Protein AF-A0A380P2N3-F1 (afdb_monomer)

Nearest PDB structures (foldseek):
  6igs-assembly2_D  TM=7.820E-01  e=1.814E-01  Francisella tularensis
  2geb-assembly1_A  TM=7.962E-01  e=2.233E-01  Caldanaerobacter subterraneus subsp. tengcongensis
  6igs-assembly1_A  TM=7.834E-01  e=2.233E-01  Francisella tularensis
  1r3u-assembly1_A  TM=6.682E-01  e=1.944E-01  Caldanaerobacter subterraneus subsp. tengcongensis
  4rhu-assembly1_D  TM=6.277E-01  e=2.393E-01  Mycobacterium tuberculosis H37Rv

Mean predicted aligned error: 9.71 Å

Organism: Weissella viridescens (NCBI:txid1629)

Sequence (83 aa):
MIDVNVKEHPYQIDLENGGSNAIGTKVSQLWSPRKVIVISDMNVADIYLKAVVKNYAMLVLQLVLPLWHQVKHQRVLNSSRLL

Secondary structure (DSSP, 8-state):
-EEE--TT--EEE---TTGGGTHHHHHHTSSS---EEEEEEHHHHHHHHHHHHHT--S-EEEEEES-HHHH-SHHHHHGGG--

Structure (mmCIF, N/CA/C/O backbone):
data_AF-A0A380P2N3-F1
#
_entry.id   AF-A0A380P2N3-F1
#
loop_
_atom_site.group_PDB
_atom_site.id
_atom_site.type_symbol
_atom_site.label_atom_id
_atom_site.label_alt_id
_atom_site.label_comp_id
_atom_site.label_asym_id
_atom_site.label_entity_id
_atom_site.label_seq_id
_atom_site.pdbx_PDB_ins_code
_atom_site.Cartn_x
_atom_site.Cartn_y
_atom_site.Cartn_z
_atom_site.occupancy
_atom_site.B_iso_or_equiv
_atom_site.auth_seq_id
_atom_site.auth_comp_id
_atom_site.auth_asym_id
_atom_site.auth_atom_id
_atom_site.pdbx_PDB_model_num
ATOM 1 N N . MET A 1 1 ? 1.874 -14.838 8.629 1.00 80.38 1 MET A N 1
ATOM 2 C CA . MET A 1 1 ? 1.305 -13.769 9.463 1.00 80.38 1 MET A CA 1
ATOM 3 C C . MET A 1 1 ? 1.998 -13.811 10.811 1.00 80.38 1 MET A C 1
ATOM 5 O O . MET A 1 1 ? 2.114 -14.892 11.379 1.00 80.38 1 MET A O 1
ATOM 9 N N . ILE A 1 2 ? 2.537 -12.679 11.253 1.00 91.94 2 ILE A N 1
ATOM 10 C CA . ILE A 1 2 ? 3.218 -12.520 12.541 1.00 91.94 2 ILE A CA 1
ATOM 11 C C . ILE A 1 2 ? 2.507 -11.392 13.286 1.00 91.94 2 ILE A C 1
ATOM 13 O O . ILE A 1 2 ? 2.417 -10.282 12.760 1.00 91.94 2 ILE A O 1
ATOM 17 N N . ASP A 1 3 ? 2.023 -11.667 14.495 1.00 92.94 3 ASP A N 1
ATOM 18 C CA . ASP A 1 3 ? 1.421 -10.653 15.361 1.00 92.94 3 ASP A CA 1
ATOM 19 C C . ASP A 1 3 ? 2.507 -9.943 16.172 1.00 92.94 3 ASP A C 1
ATOM 21 O O . ASP A 1 3 ? 3.307 -10.578 16.864 1.00 92.94 3 ASP A O 1
ATOM 25 N N . VAL A 1 4 ? 2.533 -8.612 16.102 1.00 92.88 4 VAL A N 1
ATOM 26 C CA . VAL A 1 4 ? 3.459 -7.777 16.866 1.00 92.88 4 VAL A CA 1
ATOM 27 C C . VAL A 1 4 ? 2.670 -6.985 17.895 1.00 92.88 4 VAL A C 1
ATOM 29 O O . VAL A 1 4 ? 1.894 -6.088 17.565 1.00 92.88 4 VAL A O 1
ATOM 32 N N . ASN A 1 5 ? 2.887 -7.307 19.168 1.00 91.44 5 ASN A N 1
ATOM 33 C CA . ASN A 1 5 ? 2.183 -6.673 20.272 1.00 91.44 5 ASN A CA 1
ATOM 34 C C . ASN A 1 5 ? 3.028 -5.548 20.887 1.00 91.44 5 ASN A C 1
ATOM 36 O O . ASN A 1 5 ? 3.746 -5.752 21.867 1.00 91.44 5 ASN A O 1
ATOM 40 N N . VAL A 1 6 ? 2.962 -4.358 20.287 1.00 92.00 6 VAL A N 1
ATOM 41 C CA . VAL A 1 6 ? 3.484 -3.127 20.895 1.00 92.00 6 VAL A CA 1
ATOM 42 C C . VAL A 1 6 ? 2.389 -2.531 21.770 1.00 92.00 6 VAL A C 1
ATOM 44 O O . VAL A 1 6 ? 1.229 -2.476 21.360 1.00 92.00 6 VAL A O 1
ATOM 47 N N . LYS A 1 7 ? 2.747 -2.080 22.978 1.00 90.88 7 LYS A N 1
ATOM 48 C CA . LYS A 1 7 ? 1.795 -1.476 23.917 1.00 90.88 7 LYS A CA 1
ATOM 49 C C . LYS A 1 7 ? 0.971 -0.391 23.208 1.00 90.88 7 LYS A C 1
ATOM 51 O O . LYS A 1 7 ? 1.542 0.475 22.555 1.00 90.88 7 LYS A O 1
ATOM 56 N N . GLU A 1 8 ? -0.354 -0.482 23.333 1.00 90.06 8 GLU A N 1
ATOM 57 C CA . GLU A 1 8 ? -1.362 0.431 22.754 1.00 90.06 8 GLU A CA 1
ATOM 58 C C . GLU A 1 8 ? -1.490 0.421 21.215 1.00 90.06 8 GLU A C 1
ATOM 60 O O . GLU A 1 8 ? -2.481 0.930 20.692 1.00 90.06 8 GLU A O 1
ATOM 65 N N . HIS A 1 9 ? -0.573 -0.224 20.484 1.00 90.88 9 HIS A N 1
ATOM 66 C CA . HIS A 1 9 ? -0.559 -0.253 19.017 1.00 90.88 9 HIS A CA 1
ATOM 67 C C . HIS A 1 9 ? -0.148 -1.626 18.459 1.00 90.88 9 HIS A C 1
ATOM 69 O O . HIS A 1 9 ? 0.903 -1.747 17.822 1.00 90.88 9 HIS A O 1
ATOM 75 N N . PRO A 1 10 ? -0.952 -2.680 18.683 1.00 92.56 10 PRO A N 1
ATOM 76 C CA . PRO A 1 10 ? -0.700 -3.969 18.056 1.00 92.56 10 PRO A CA 1
ATOM 77 C C . PRO A 1 10 ? -0.881 -3.869 16.53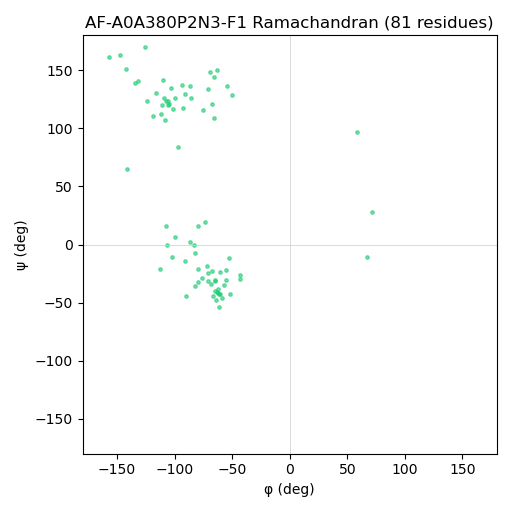6 1.00 92.56 10 PRO A C 1
ATOM 79 O O . PRO A 1 10 ? -1.762 -3.159 16.047 1.00 92.56 10 PRO A O 1
ATOM 82 N N . TYR A 1 11 ? -0.059 -4.596 15.783 1.00 90.69 11 TYR A N 1
ATOM 83 C CA . TYR A 1 11 ? -0.183 -4.696 14.330 1.00 90.69 11 TYR A CA 1
ATOM 84 C C . TYR A 1 11 ? 0.251 -6.072 13.826 1.00 90.69 11 TYR A C 1
ATOM 86 O O . TYR A 1 11 ? 0.927 -6.828 14.524 1.00 90.69 11 TYR A O 1
ATOM 94 N N . GLN A 1 12 ? -0.147 -6.390 12.596 1.00 90.19 12 GLN A N 1
ATOM 95 C CA . GLN A 1 12 ? 0.169 -7.657 11.942 1.00 90.19 12 GLN A CA 1
ATOM 96 C C . GLN A 1 12 ? 1.161 -7.436 10.804 1.00 90.19 12 GLN A C 1
ATOM 98 O O . GLN A 1 12 ? 1.076 -6.445 10.074 1.00 90.19 12 GLN A O 1
ATOM 103 N N . ILE A 1 13 ? 2.100 -8.369 10.652 1.00 89.50 13 ILE A N 1
ATOM 104 C CA . ILE A 1 13 ? 3.017 -8.432 9.515 1.00 89.50 13 ILE A CA 1
ATOM 105 C C . ILE A 1 13 ? 2.657 -9.648 8.665 1.00 89.50 13 ILE A C 1
ATOM 107 O O . ILE A 1 13 ? 2.760 -10.799 9.105 1.00 89.50 13 ILE A O 1
ATOM 111 N N . ASP A 1 14 ? 2.309 -9.382 7.411 1.00 86.06 14 ASP A N 1
ATOM 112 C CA . ASP A 1 14 ? 2.121 -10.407 6.394 1.00 86.06 14 ASP A CA 1
ATOM 113 C C . ASP A 1 14 ? 3.360 -10.510 5.508 1.00 86.06 14 ASP A C 1
ATOM 115 O O . ASP A 1 14 ? 3.823 -9.526 4.932 1.00 86.06 14 ASP A O 1
ATOM 119 N N . LEU A 1 15 ? 3.893 -11.726 5.400 1.00 85.62 15 LEU A N 1
ATOM 120 C CA . LEU A 1 15 ? 5.002 -12.067 4.517 1.00 85.62 15 LEU A CA 1
ATOM 121 C C . LEU A 1 15 ? 4.438 -12.914 3.382 1.00 85.62 15 LEU A C 1
ATOM 123 O O . LEU A 1 15 ? 4.067 -14.069 3.586 1.00 85.62 15 LEU A O 1
ATOM 127 N N . GLU A 1 16 ? 4.346 -12.319 2.198 1.00 84.00 16 GLU A N 1
ATOM 128 C CA . GLU A 1 16 ? 3.734 -12.925 1.018 1.00 84.00 16 GLU A CA 1
ATOM 129 C C . GLU A 1 16 ? 4.631 -12.704 -0.199 1.00 84.00 16 GLU A C 1
ATOM 131 O O . GLU A 1 16 ? 5.169 -11.610 -0.405 1.00 84.00 16 GLU A O 1
ATOM 136 N N . ASN A 1 17 ? 4.766 -13.727 -1.044 1.00 83.69 17 ASN A N 1
ATOM 137 C CA . ASN A 1 17 ? 5.431 -13.556 -2.329 1.00 83.69 17 ASN A CA 1
ATOM 138 C C . ASN A 1 17 ? 4.571 -12.653 -3.230 1.00 83.69 17 ASN A C 1
ATOM 140 O O . ASN A 1 17 ? 3.418 -12.972 -3.507 1.00 83.69 17 ASN A O 1
ATOM 144 N N . GLY A 1 18 ? 5.122 -11.518 -3.669 1.00 80.62 18 GLY A N 1
ATOM 145 C CA . GLY A 1 18 ? 4.385 -10.541 -4.472 1.00 80.62 18 GLY A CA 1
ATOM 146 C C . GLY A 1 18 ? 3.314 -9.760 -3.700 1.00 80.62 18 GLY A C 1
ATOM 147 O O . GLY A 1 18 ? 2.349 -9.307 -4.311 1.00 80.62 18 GLY A O 1
ATOM 148 N N . GLY A 1 19 ? 3.471 -9.564 -2.383 1.00 78.06 19 GLY A N 1
ATOM 149 C CA . GLY A 1 19 ? 2.486 -8.862 -1.541 1.00 78.06 19 GLY A CA 1
ATOM 150 C C . GLY A 1 19 ? 2.113 -7.440 -2.002 1.00 78.06 19 GLY A C 1
ATOM 151 O O . GLY A 1 19 ? 1.016 -6.961 -1.717 1.00 78.06 19 GLY A O 1
ATOM 152 N N . SER A 1 20 ? 2.959 -6.776 -2.800 1.00 75.56 20 SER A N 1
ATOM 153 C CA . SER A 1 20 ? 2.635 -5.497 -3.458 1.00 75.56 20 SER A CA 1
ATOM 154 C C . SER A 1 20 ? 1.436 -5.585 -4.413 1.00 75.56 20 SER A C 1
ATOM 156 O O . SER A 1 20 ? 0.768 -4.578 -4.649 1.00 75.56 20 SER A O 1
ATOM 158 N N . ASN A 1 21 ? 1.121 -6.776 -4.927 1.00 76.19 21 ASN A N 1
ATOM 159 C CA . ASN A 1 21 ? -0.061 -7.011 -5.753 1.00 76.19 21 ASN A CA 1
ATOM 160 C C . ASN A 1 21 ? -1.350 -7.083 -4.919 1.00 76.19 21 ASN A C 1
ATOM 162 O O . ASN A 1 21 ? -2.417 -6.717 -5.402 1.00 76.19 21 ASN A O 1
ATOM 166 N N . ALA A 1 22 ? -1.252 -7.514 -3.658 1.00 75.44 22 ALA A N 1
ATOM 167 C CA . ALA A 1 22 ? -2.390 -7.682 -2.753 1.00 75.44 22 ALA A CA 1
ATOM 168 C C . ALA A 1 22 ? -2.695 -6.426 -1.914 1.00 75.44 22 ALA A C 1
ATOM 170 O O . ALA A 1 22 ? -3.770 -6.315 -1.319 1.00 75.44 22 ALA A O 1
ATOM 171 N N . ILE A 1 23 ? -1.768 -5.461 -1.862 1.00 78.00 23 ILE A N 1
ATOM 172 C CA . ILE A 1 23 ? -1.858 -4.308 -0.955 1.00 78.00 23 ILE A CA 1
ATOM 173 C C . ILE A 1 23 ? -3.081 -3.423 -1.222 1.00 78.00 23 ILE A C 1
ATOM 175 O O . ILE A 1 23 ? -3.736 -2.980 -0.282 1.00 78.00 23 ILE A O 1
ATOM 179 N N . GLY A 1 24 ? -3.439 -3.217 -2.493 1.00 73.06 24 GLY A N 1
ATOM 180 C CA . GLY A 1 24 ? -4.611 -2.427 -2.868 1.00 73.06 24 GLY A CA 1
ATOM 181 C C . GLY A 1 24 ? -5.918 -3.044 -2.366 1.00 73.06 24 GLY A C 1
ATOM 182 O O . GLY A 1 24 ? -6.764 -2.343 -1.811 1.00 73.06 24 GLY A O 1
ATOM 183 N N . THR A 1 25 ? -6.037 -4.373 -2.455 1.00 76.19 25 THR A N 1
ATOM 184 C CA . THR A 1 25 ? -7.170 -5.126 -1.903 1.00 76.19 25 THR A CA 1
ATOM 185 C C . THR A 1 25 ? -7.223 -5.008 -0.381 1.00 76.19 25 THR A C 1
ATOM 187 O O . THR A 1 25 ? -8.274 -4.662 0.155 1.00 76.19 25 THR A O 1
ATOM 190 N N . LYS A 1 26 ? -6.100 -5.198 0.322 1.00 78.06 26 LYS A N 1
ATOM 191 C CA . LYS A 1 26 ? -6.052 -5.077 1.792 1.00 78.06 26 LYS A CA 1
ATOM 192 C C . LYS A 1 26 ? -6.441 -3.677 2.270 1.00 78.06 26 LYS A C 1
ATOM 194 O O . LYS A 1 26 ? -7.225 -3.534 3.201 1.00 78.06 26 LYS A O 1
ATOM 199 N N . VAL A 1 27 ? -5.959 -2.631 1.598 1.00 77.81 27 VAL A N 1
ATOM 200 C CA . VAL A 1 27 ? -6.316 -1.246 1.943 1.00 77.81 27 VAL A CA 1
ATOM 201 C C . VAL A 1 27 ? -7.785 -0.945 1.635 1.00 77.81 27 VAL A C 1
ATOM 203 O O . VAL A 1 27 ? -8.422 -0.212 2.389 1.00 77.81 27 VAL A O 1
ATOM 206 N N . SER A 1 28 ? -8.362 -1.536 0.583 1.00 74.19 28 SER A N 1
ATOM 207 C CA . SER A 1 28 ? -9.797 -1.389 0.289 1.00 74.19 28 SER A CA 1
ATOM 208 C C . SER A 1 28 ? -10.714 -2.048 1.328 1.00 74.19 28 SER A C 1
ATOM 210 O O . SER A 1 28 ? -11.861 -1.636 1.468 1.00 74.19 28 SER A O 1
ATOM 212 N N . GLN A 1 29 ? -10.209 -3.036 2.073 1.00 78.69 29 GLN A N 1
ATOM 213 C CA . GLN A 1 29 ? -10.931 -3.734 3.143 1.00 78.69 29 GLN A CA 1
ATOM 214 C C . GLN A 1 29 ? -10.890 -2.992 4.486 1.00 78.69 29 GLN A C 1
ATOM 216 O O . GLN A 1 29 ? -11.466 -3.459 5.469 1.00 78.69 29 GLN A O 1
ATOM 221 N N . LEU A 1 30 ? -10.219 -1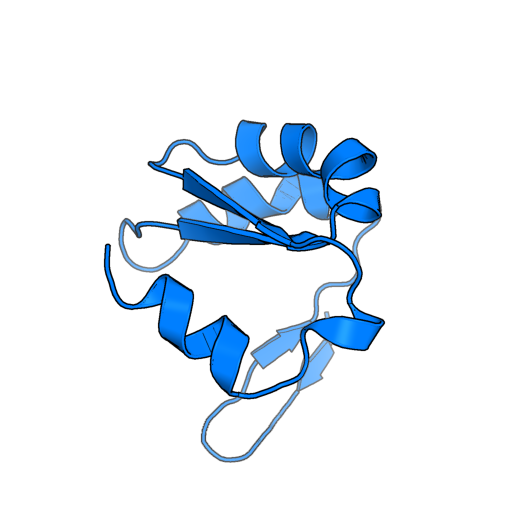.838 4.554 1.00 79.00 30 LEU A N 1
ATOM 222 C CA . LEU A 1 30 ? -10.274 -0.995 5.739 1.00 79.00 30 LEU A CA 1
ATOM 223 C C . LEU A 1 30 ? -11.706 -0.499 5.975 1.00 79.00 30 LEU A C 1
ATOM 225 O O . LEU A 1 30 ? -12.485 -0.269 5.057 1.00 79.00 30 LEU A O 1
ATOM 229 N N . TRP A 1 31 ? -12.014 -0.279 7.247 1.00 67.62 31 TRP A N 1
ATOM 230 C CA . TRP A 1 31 ? -13.314 0.104 7.804 1.00 67.62 31 TRP A CA 1
ATOM 231 C C . TRP A 1 31 ? -13.998 1.336 7.184 1.00 67.62 31 TRP A C 1
ATOM 233 O O . TRP A 1 31 ? -15.166 1.591 7.468 1.00 67.62 31 TRP A O 1
ATOM 243 N N . SER A 1 32 ? -13.305 2.119 6.357 1.00 77.69 32 SER A N 1
ATOM 244 C CA . SER A 1 32 ? -13.907 3.173 5.542 1.00 77.69 32 SER A CA 1
ATOM 245 C C . SER A 1 32 ? -13.024 3.486 4.328 1.00 77.69 32 SER A C 1
ATOM 247 O O . SER A 1 32 ? -11.816 3.248 4.389 1.00 77.69 32 SER A O 1
ATOM 249 N N . PRO A 1 33 ? -13.558 4.128 3.271 1.00 72.75 33 PRO A N 1
ATOM 250 C CA . PRO A 1 33 ? -12.733 4.719 2.220 1.00 72.75 33 PRO A CA 1
ATOM 251 C C . PRO A 1 33 ? -11.701 5.689 2.815 1.00 72.75 33 PRO A C 1
ATOM 253 O O . PRO A 1 33 ? -12.019 6.476 3.715 1.00 72.75 33 PRO A O 1
ATOM 256 N N . ARG A 1 34 ? -10.454 5.628 2.335 1.00 74.38 34 ARG A N 1
ATOM 257 C CA . ARG A 1 34 ? -9.336 6.453 2.819 1.00 74.38 34 ARG A CA 1
ATOM 258 C C . ARG A 1 34 ? -8.588 7.073 1.651 1.00 74.38 34 ARG A C 1
ATOM 260 O O . ARG A 1 34 ? -8.334 6.419 0.647 1.00 74.38 34 ARG A O 1
ATOM 267 N N . LYS A 1 35 ? -8.166 8.327 1.818 1.00 78.25 35 LYS A N 1
ATOM 268 C CA . LYS A 1 35 ? -7.103 8.893 0.981 1.00 78.25 35 LYS A CA 1
ATOM 269 C C . LYS A 1 35 ? -5.789 8.222 1.373 1.00 78.25 35 LYS A C 1
ATOM 271 O O . LYS A 1 35 ? -5.507 8.097 2.564 1.00 78.25 35 LYS A O 1
ATOM 276 N N . VAL A 1 36 ? -5.008 7.797 0.385 1.00 79.50 36 VAL A N 1
ATOM 277 C CA . VAL A 1 36 ? -3.743 7.086 0.603 1.00 79.50 36 VAL A CA 1
ATOM 278 C C . VAL A 1 36 ? -2.607 7.939 0.057 1.00 79.50 36 VAL A C 1
ATOM 280 O O . VAL A 1 36 ? -2.668 8.419 -1.074 1.00 79.50 36 VAL A O 1
ATOM 283 N N . ILE A 1 37 ? -1.564 8.129 0.860 1.00 82.75 37 ILE A N 1
ATOM 284 C CA . ILE A 1 37 ? -0.315 8.745 0.411 1.00 82.75 37 ILE A CA 1
ATOM 285 C C . ILE A 1 37 ? 0.724 7.635 0.322 1.00 82.75 37 ILE A C 1
ATOM 287 O O . ILE A 1 37 ? 0.969 6.937 1.305 1.00 82.75 37 ILE A O 1
ATOM 291 N N . VAL A 1 38 ? 1.324 7.470 -0.856 1.00 82.50 38 VAL A N 1
ATOM 292 C CA . VAL A 1 38 ? 2.433 6.538 -1.067 1.00 82.50 38 VAL A CA 1
ATOM 293 C C . VAL A 1 38 ? 3.724 7.342 -1.084 1.00 82.50 38 VAL A C 1
ATOM 295 O O . VAL A 1 38 ? 3.930 8.193 -1.951 1.00 82.50 38 VAL A O 1
ATOM 298 N N . ILE A 1 39 ? 4.587 7.068 -0.109 1.00 82.88 39 ILE A N 1
ATOM 299 C CA . ILE A 1 39 ? 5.900 7.697 0.027 1.00 82.88 39 ILE A CA 1
ATOM 300 C C . ILE A 1 39 ? 6.951 6.645 -0.304 1.00 82.88 39 ILE A C 1
ATOM 302 O O . ILE A 1 39 ? 6.945 5.560 0.277 1.00 82.88 39 ILE A O 1
ATOM 306 N N . SER A 1 40 ? 7.840 6.951 -1.245 1.00 81.94 40 SER A N 1
ATOM 307 C CA . SER A 1 40 ? 8.886 6.022 -1.673 1.00 81.94 40 SER A CA 1
ATOM 308 C C . SER A 1 40 ? 10.195 6.752 -1.970 1.00 81.94 40 SER A C 1
ATOM 310 O O . SER A 1 40 ? 10.203 7.926 -2.343 1.00 81.94 40 SER A O 1
ATOM 312 N N . ASP A 1 41 ? 11.314 6.053 -1.789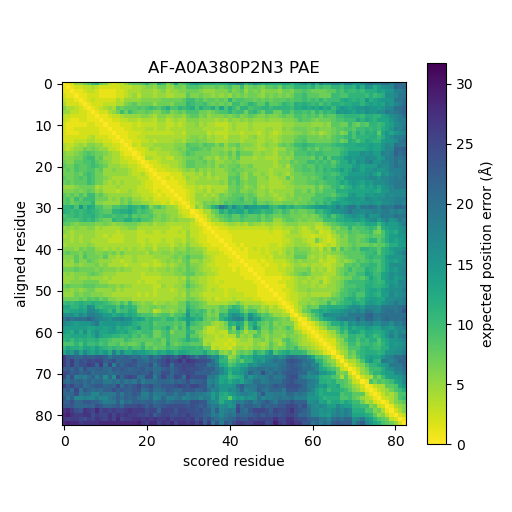 1.00 84.81 41 ASP A N 1
ATOM 313 C CA . ASP A 1 41 ? 12.606 6.508 -2.305 1.00 84.81 41 ASP A CA 1
ATOM 314 C C . ASP A 1 41 ? 12.605 6.414 -3.835 1.00 84.81 41 ASP A C 1
ATOM 316 O O . ASP A 1 41 ? 11.978 5.519 -4.400 1.00 84.81 41 ASP A O 1
ATOM 320 N N . MET A 1 42 ? 13.323 7.312 -4.505 1.00 81.94 42 MET A N 1
ATOM 321 C CA . MET A 1 42 ? 13.397 7.368 -5.968 1.00 81.94 42 MET A CA 1
ATOM 322 C C . MET A 1 42 ? 13.761 6.034 -6.627 1.00 81.94 42 MET A C 1
ATOM 324 O O . MET A 1 42 ? 13.117 5.647 -7.600 1.00 81.94 42 MET A O 1
ATOM 328 N N . ASN A 1 43 ? 14.728 5.300 -6.073 1.00 85.75 43 ASN A N 1
ATOM 329 C CA . ASN A 1 43 ? 15.179 4.043 -6.674 1.00 85.75 43 ASN A CA 1
ATOM 330 C C . ASN A 1 43 ? 14.130 2.932 -6.542 1.00 85.75 43 ASN A C 1
ATOM 332 O O . ASN A 1 43 ? 14.017 2.058 -7.395 1.00 85.75 43 ASN A O 1
ATOM 336 N N . VAL A 1 44 ? 13.349 2.958 -5.461 1.00 84.94 44 VAL A N 1
ATOM 337 C CA . VAL A 1 44 ? 12.289 1.973 -5.205 1.00 84.94 44 VAL A CA 1
ATOM 338 C C . VAL A 1 44 ? 11.024 2.347 -5.977 1.00 84.94 44 VAL A C 1
ATOM 340 O O . VAL A 1 44 ? 10.322 1.471 -6.487 1.00 84.94 44 VAL A O 1
ATOM 343 N N . ALA A 1 45 ? 10.749 3.646 -6.098 1.00 84.44 45 ALA A N 1
ATOM 344 C CA . ALA A 1 45 ? 9.612 4.173 -6.830 1.00 84.44 45 ALA A CA 1
ATOM 345 C C . ALA A 1 45 ? 9.634 3.737 -8.300 1.00 84.44 45 ALA A C 1
ATOM 347 O O . ALA A 1 45 ? 8.618 3.253 -8.798 1.00 84.44 45 ALA A O 1
ATOM 348 N N . ASP A 1 46 ? 10.791 3.842 -8.955 1.00 84.81 46 ASP A N 1
ATOM 349 C CA . ASP A 1 46 ? 10.959 3.490 -10.370 1.00 84.81 46 ASP A CA 1
ATOM 350 C C . ASP A 1 46 ? 10.554 2.034 -10.670 1.00 84.81 46 ASP A C 1
ATOM 352 O O . ASP A 1 46 ? 9.933 1.732 -11.688 1.00 84.81 46 ASP A O 1
ATOM 356 N N . ILE A 1 47 ? 10.808 1.132 -9.720 1.00 85.94 47 ILE A N 1
ATOM 357 C CA . ILE A 1 47 ? 10.572 -0.303 -9.892 1.00 85.94 47 ILE A CA 1
ATOM 358 C C . ILE A 1 47 ? 9.153 -0.697 -9.453 1.00 85.94 47 ILE A C 1
ATOM 360 O O . ILE A 1 47 ? 8.475 -1.467 -10.136 1.00 85.94 47 ILE A O 1
ATOM 364 N N . TYR A 1 48 ? 8.680 -0.190 -8.308 1.00 82.25 48 TYR A N 1
ATOM 365 C CA . TYR A 1 48 ? 7.505 -0.755 -7.630 1.00 82.25 48 TYR A CA 1
ATOM 366 C C . TYR A 1 48 ? 6.278 0.157 -7.607 1.00 82.25 48 TYR A C 1
ATOM 368 O O . TYR A 1 48 ? 5.159 -0.338 -7.443 1.00 82.25 48 TYR A O 1
ATOM 376 N N . LEU A 1 49 ? 6.438 1.473 -7.785 1.00 82.56 49 LEU A N 1
ATOM 377 C CA . LEU A 1 49 ? 5.351 2.429 -7.547 1.00 82.56 49 LEU A CA 1
ATOM 378 C C . LEU A 1 49 ? 4.167 2.195 -8.481 1.00 82.56 49 LEU A C 1
ATOM 380 O O . LEU A 1 49 ? 3.023 2.201 -8.037 1.00 82.56 49 LEU A O 1
ATOM 384 N N . LYS A 1 50 ? 4.432 1.911 -9.760 1.00 82.69 50 LYS A N 1
ATOM 385 C CA . LYS A 1 50 ? 3.377 1.654 -10.747 1.00 82.69 50 LYS A CA 1
ATOM 386 C C . LYS A 1 50 ? 2.529 0.435 -10.380 1.00 82.69 50 LYS A C 1
ATOM 388 O O . LYS A 1 50 ? 1.308 0.492 -10.502 1.00 82.69 50 LYS A O 1
ATOM 393 N N . ALA A 1 51 ? 3.162 -0.646 -9.923 1.00 79.69 51 ALA A N 1
ATOM 394 C CA . ALA A 1 51 ? 2.458 -1.853 -9.498 1.00 79.69 51 ALA A CA 1
ATOM 395 C C . ALA A 1 51 ? 1.619 -1.583 -8.243 1.00 79.69 51 ALA A C 1
ATOM 397 O O . ALA A 1 51 ? 0.447 -1.943 -8.200 1.00 79.69 51 ALA A O 1
ATOM 398 N N . VAL A 1 52 ? 2.194 -0.874 -7.268 1.00 79.12 52 VAL A N 1
ATOM 399 C CA . VAL A 1 52 ? 1.522 -0.505 -6.019 1.00 79.12 52 VAL A CA 1
ATOM 400 C C . VAL A 1 52 ? 0.305 0.377 -6.304 1.00 79.12 52 VAL A C 1
ATOM 402 O O . VAL A 1 52 ? -0.797 0.007 -5.919 1.00 79.12 52 VAL A O 1
ATOM 405 N N . VAL A 1 53 ? 0.469 1.485 -7.036 1.00 78.88 53 VAL A N 1
ATOM 406 C CA . VAL A 1 53 ? -0.596 2.466 -7.327 1.00 78.88 53 VAL A CA 1
ATOM 407 C C . VAL A 1 53 ? -1.716 1.875 -8.179 1.00 78.88 53 VAL A C 1
ATOM 409 O O . VAL A 1 53 ? -2.879 2.147 -7.901 1.00 78.88 53 VAL A O 1
ATOM 412 N N . LYS A 1 54 ? -1.398 1.038 -9.178 1.00 75.31 54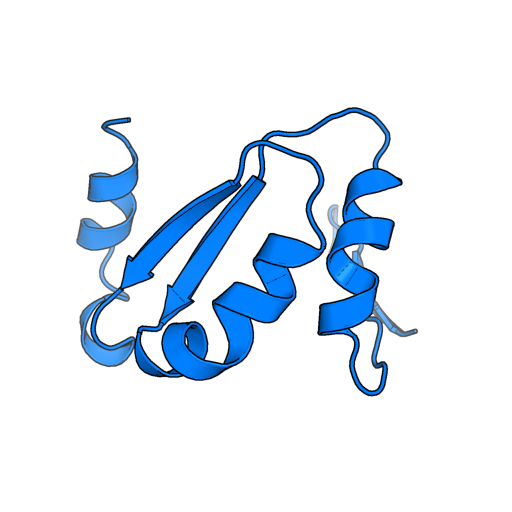 LYS A N 1
ATOM 413 C CA . LYS A 1 54 ? -2.407 0.407 -10.048 1.00 75.31 54 LYS A CA 1
ATOM 414 C C . LYS A 1 54 ? -3.456 -0.378 -9.253 1.00 75.31 54 LYS A C 1
ATOM 416 O O . LYS A 1 54 ? -4.601 -0.464 -9.685 1.00 75.31 54 LYS A O 1
ATOM 421 N N . ASN A 1 55 ? -3.072 -0.931 -8.105 1.00 68.94 55 ASN A N 1
ATOM 422 C CA . ASN A 1 55 ? -3.971 -1.719 -7.269 1.00 68.94 55 ASN A CA 1
ATOM 423 C C . ASN A 1 55 ? -4.859 -0.860 -6.350 1.00 68.94 55 ASN A C 1
ATOM 425 O O . ASN A 1 55 ? -5.777 -1.396 -5.734 1.00 68.94 55 ASN A O 1
ATOM 429 N N . TYR A 1 56 ? -4.647 0.458 -6.265 1.00 70.06 56 TYR A N 1
ATOM 430 C CA . TYR A 1 56 ? -5.529 1.355 -5.517 1.00 70.06 56 TYR A CA 1
ATOM 431 C C . TYR A 1 56 ? -6.607 1.940 -6.432 1.00 70.06 56 TYR A C 1
ATOM 433 O O . TYR A 1 56 ? -6.322 2.719 -7.334 1.00 70.06 56 TYR A O 1
ATOM 441 N N . ALA A 1 57 ? -7.872 1.642 -6.137 1.00 57.06 57 ALA A N 1
ATOM 442 C CA . ALA A 1 57 ? -9.030 2.262 -6.791 1.00 57.06 57 ALA A CA 1
ATOM 443 C C . ALA A 1 57 ? -9.369 3.672 -6.241 1.00 57.06 57 ALA A C 1
ATOM 445 O O . ALA A 1 57 ? -10.478 4.164 -6.430 1.00 57.06 57 ALA A O 1
ATOM 446 N N . MET A 1 58 ? -8.449 4.309 -5.507 1.00 62.25 58 MET A N 1
ATOM 447 C CA . MET A 1 58 ? -8.676 5.557 -4.764 1.00 62.25 58 MET A CA 1
ATOM 448 C C . MET A 1 58 ? -7.655 6.636 -5.139 1.00 62.25 58 MET A C 1
ATOM 450 O O . MET A 1 58 ? -6.665 6.373 -5.814 1.00 62.25 58 MET A O 1
ATOM 454 N N . LEU A 1 59 ? -7.896 7.867 -4.679 1.00 57.56 59 LEU A N 1
ATOM 455 C CA . LEU A 1 59 ? -6.997 9.000 -4.888 1.00 57.56 59 LEU A CA 1
ATOM 456 C C . LEU A 1 59 ? -5.670 8.757 -4.150 1.00 57.56 59 LEU A C 1
ATOM 458 O O . LEU A 1 59 ? -5.628 8.786 -2.916 1.00 57.56 59 LEU A O 1
ATOM 462 N N . VAL A 1 60 ? -4.610 8.501 -4.920 1.00 64.12 60 VAL A N 1
ATOM 463 C CA . VAL A 1 60 ? -3.248 8.287 -4.419 1.00 64.12 60 VAL A CA 1
ATOM 464 C C . VAL A 1 60 ? -2.397 9.518 -4.697 1.00 64.12 60 VAL A C 1
ATOM 466 O O . VAL A 1 60 ? -2.196 9.886 -5.854 1.00 64.12 60 VAL A O 1
ATOM 469 N N . LEU A 1 61 ? -1.854 10.123 -3.640 1.00 69.50 61 LEU A N 1
ATOM 470 C CA . LEU A 1 61 ? -0.790 11.119 -3.763 1.00 69.50 61 LEU A CA 1
ATOM 471 C C . LEU A 1 61 ? 0.565 10.407 -3.696 1.00 69.50 61 LEU A C 1
ATOM 473 O O . LEU A 1 61 ? 0.802 9.610 -2.786 1.00 69.50 61 LEU A O 1
ATOM 477 N N . GLN A 1 62 ? 1.443 10.688 -4.657 1.00 67.44 62 GLN A N 1
ATOM 478 C CA . GLN A 1 62 ? 2.775 10.091 -4.739 1.00 67.44 62 GLN A CA 1
ATOM 479 C C . GLN A 1 62 ? 3.819 11.124 -4.327 1.00 67.44 62 GLN A C 1
ATOM 481 O O . GLN A 1 62 ? 3.898 12.197 -4.924 1.00 67.44 62 GLN A O 1
ATOM 486 N N . LEU A 1 63 ? 4.627 10.789 -3.322 1.00 74.69 63 LEU A N 1
ATOM 487 C CA . LEU A 1 63 ? 5.782 11.586 -2.920 1.00 74.69 63 LEU A CA 1
ATOM 488 C C . LEU A 1 63 ? 7.048 10.746 -3.095 1.00 74.69 63 LEU A C 1
ATOM 490 O O . LEU A 1 63 ? 7.264 9.774 -2.368 1.00 74.69 63 LEU A O 1
ATOM 494 N N . VAL A 1 64 ? 7.872 11.126 -4.071 1.00 73.00 64 VAL A N 1
ATOM 495 C CA . VAL A 1 64 ? 9.145 10.464 -4.372 1.00 73.00 64 VAL A CA 1
ATOM 496 C C . VAL A 1 64 ? 10.289 11.339 -3.879 1.00 73.00 64 VAL A C 1
ATOM 498 O O . VAL A 1 64 ? 10.423 12.486 -4.303 1.00 73.00 64 VAL A O 1
ATOM 501 N N . LEU A 1 65 ? 11.101 10.807 -2.966 1.00 75.31 65 LEU A N 1
ATOM 502 C CA . LEU A 1 65 ? 12.188 11.557 -2.336 1.00 75.31 65 LEU A CA 1
ATOM 503 C C . LEU A 1 65 ? 13.553 11.166 -2.933 1.00 75.31 65 LEU A C 1
ATOM 505 O O . LEU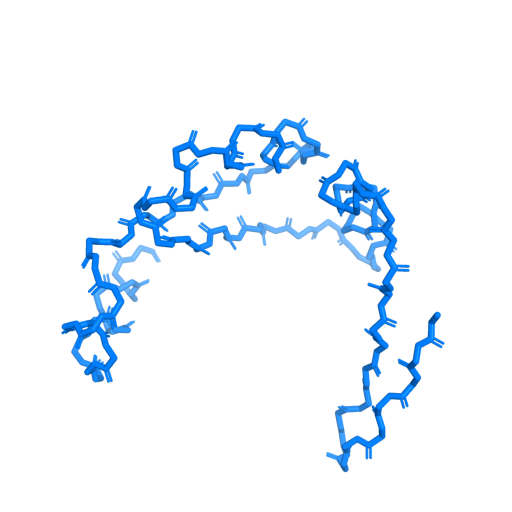 A 1 65 ? 13.831 9.971 -3.073 1.00 75.31 65 LEU A O 1
ATOM 509 N N . PRO A 1 66 ? 14.426 12.138 -3.265 1.00 61.22 66 PRO A N 1
ATOM 510 C CA . PRO A 1 66 ? 15.792 11.856 -3.688 1.00 61.22 66 PRO A CA 1
ATOM 511 C C . PRO A 1 66 ? 16.657 11.463 -2.476 1.00 61.22 66 PRO A C 1
ATOM 513 O O . PRO A 1 66 ? 16.898 1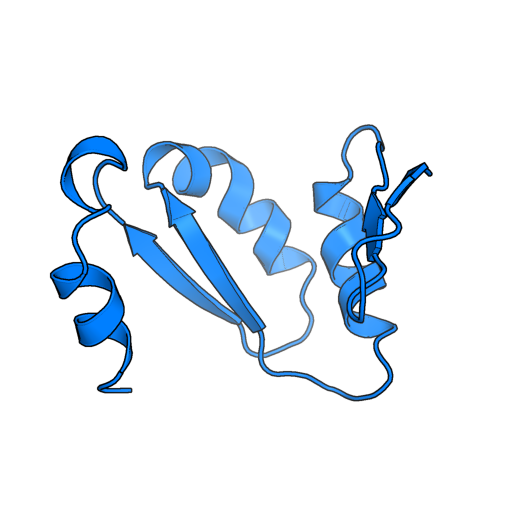2.273 -1.586 1.00 61.22 66 PRO A O 1
ATOM 516 N N . LEU A 1 67 ? 17.139 10.216 -2.474 1.00 58.50 67 LEU A N 1
ATOM 517 C CA . LEU A 1 67 ? 18.195 9.657 -1.616 1.00 58.50 67 LEU A CA 1
ATOM 518 C C . LEU A 1 67 ? 17.964 9.716 -0.097 1.00 58.50 67 LEU A C 1
ATOM 520 O O . LEU A 1 67 ? 18.374 10.652 0.592 1.00 58.50 67 LEU A O 1
ATOM 524 N N . TRP A 1 68 ? 17.468 8.599 0.444 1.00 52.81 68 TRP A N 1
ATOM 525 C CA . TRP A 1 68 ? 17.214 8.334 1.870 1.00 52.81 68 TRP A CA 1
ATOM 526 C C . TRP A 1 68 ? 18.298 8.782 2.878 1.00 52.81 68 TRP A C 1
ATOM 528 O O . TRP A 1 68 ? 17.965 9.120 4.014 1.00 52.81 68 TRP A O 1
ATOM 538 N N . HIS A 1 69 ? 19.585 8.819 2.500 1.00 48.50 69 HIS A N 1
ATOM 539 C CA . HIS A 1 69 ? 20.686 9.184 3.410 1.00 48.50 69 HIS A CA 1
ATOM 540 C C . HIS A 1 69 ? 20.715 10.682 3.784 1.00 48.50 69 HIS A C 1
ATOM 542 O O . HIS A 1 69 ? 21.214 11.027 4.849 1.00 48.50 69 HIS A O 1
ATOM 548 N N . GLN A 1 70 ? 20.159 11.573 2.954 1.00 52.97 70 GLN A N 1
ATOM 549 C CA . GLN A 1 70 ? 20.171 13.031 3.186 1.00 52.97 70 GLN A CA 1
ATOM 550 C C . GLN A 1 70 ? 18.829 13.580 3.711 1.00 52.97 70 GLN A C 1
ATOM 552 O O . GLN A 1 70 ? 18.753 14.724 4.153 1.00 52.97 70 GLN A O 1
ATOM 557 N N . VAL A 1 71 ? 17.757 12.777 3.689 1.00 53.53 71 VAL A N 1
ATOM 558 C CA . VAL A 1 71 ? 16.379 13.236 3.968 1.00 53.53 71 VAL A CA 1
ATOM 559 C C . VAL A 1 71 ? 15.806 12.806 5.324 1.00 53.53 71 VAL A C 1
ATOM 561 O O . VAL A 1 71 ? 14.712 13.237 5.677 1.00 53.53 71 VAL A O 1
ATOM 564 N N . LYS A 1 72 ? 16.544 12.057 6.158 1.00 56.31 72 LYS A N 1
ATOM 565 C CA . LYS A 1 72 ? 16.139 11.750 7.553 1.00 56.31 72 LYS A CA 1
ATOM 566 C C . LYS A 1 72 ? 16.283 12.932 8.525 1.00 56.31 72 LYS A C 1
ATOM 568 O O . LYS A 1 72 ? 16.350 12.746 9.737 1.00 56.31 72 LYS A O 1
ATOM 573 N N . HIS A 1 73 ? 16.356 14.154 8.013 1.00 57.22 73 HIS A N 1
ATOM 574 C CA . HIS A 1 73 ? 16.345 15.359 8.829 1.00 57.22 73 HIS A CA 1
ATOM 575 C C . HIS A 1 73 ? 14.908 15.879 8.955 1.00 57.22 73 HIS A C 1
ATOM 577 O O . HIS A 1 73 ? 14.184 15.965 7.963 1.00 57.22 73 HIS A O 1
ATOM 583 N N . GLN A 1 74 ? 14.521 16.307 10.165 1.00 51.94 74 GLN A N 1
ATOM 584 C CA . GLN A 1 74 ? 13.203 16.867 10.531 1.00 51.94 74 GLN A CA 1
ATOM 585 C C . GLN A 1 74 ? 12.636 17.885 9.515 1.00 51.94 74 GLN A C 1
ATOM 587 O O . GLN A 1 74 ? 11.427 18.063 9.394 1.00 51.94 74 GLN A O 1
ATOM 592 N N . ARG A 1 75 ? 13.519 18.554 8.766 1.00 52.19 75 ARG A N 1
ATOM 593 C CA . ARG A 1 75 ? 13.197 19.583 7.775 1.00 52.19 75 ARG A CA 1
ATOM 594 C C . ARG A 1 75 ? 12.397 19.056 6.572 1.00 52.19 75 ARG A C 1
ATOM 596 O O . ARG A 1 75 ? 11.565 19.793 6.062 1.00 52.19 75 ARG A O 1
ATOM 603 N N . VAL A 1 76 ? 12.589 17.799 6.163 1.00 54.47 76 VAL A N 1
ATOM 604 C CA . VAL A 1 76 ? 11.921 17.200 4.983 1.00 54.47 76 VAL A CA 1
ATOM 605 C C . VAL A 1 76 ? 10.486 16.765 5.294 1.00 54.47 76 VAL A C 1
ATOM 607 O O . VAL A 1 76 ? 9.595 16.891 4.457 1.00 54.47 76 VAL A O 1
ATOM 610 N N . LEU A 1 77 ? 10.228 16.343 6.536 1.00 55.56 77 LEU A N 1
ATOM 611 C CA . LEU A 1 77 ? 8.881 16.007 7.014 1.00 55.56 77 LEU A CA 1
ATOM 612 C C . LEU A 1 77 ? 7.951 17.235 7.030 1.00 55.56 77 LEU A C 1
ATOM 614 O O . LEU A 1 77 ? 6.751 17.108 6.797 1.00 55.56 77 LEU A O 1
ATOM 618 N N . ASN A 1 78 ? 8.500 18.435 7.242 1.00 53.34 78 ASN A N 1
ATOM 619 C CA . ASN A 1 78 ? 7.721 19.674 7.320 1.00 53.34 78 ASN A CA 1
ATOM 620 C C . ASN A 1 78 ? 7.319 20.249 5.949 1.00 53.34 78 ASN A C 1
ATOM 622 O O . ASN A 1 78 ? 6.343 20.990 5.875 1.00 53.34 78 ASN A O 1
ATOM 626 N N . SER A 1 79 ? 8.008 19.888 4.861 1.00 46.19 79 SER A N 1
ATOM 627 C CA . SER A 1 79 ? 7.666 20.325 3.495 1.00 46.19 79 SER A CA 1
ATOM 628 C C . SER A 1 79 ? 6.397 19.658 2.949 1.00 46.19 79 SER A C 1
ATOM 630 O O . SER A 1 79 ? 5.778 20.177 2.028 1.00 46.19 79 SER A O 1
ATOM 632 N N . SER A 1 80 ? 5.9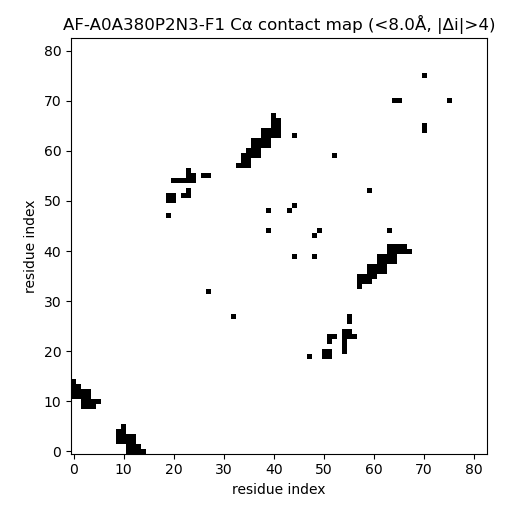83 18.534 3.544 1.00 44.78 80 SER A N 1
ATOM 633 C CA . SER A 1 80 ? 4.764 17.792 3.176 1.00 44.78 80 SER A CA 1
ATOM 634 C C . SER A 1 80 ? 3.505 18.302 3.893 1.00 44.78 80 SER A C 1
ATOM 636 O O . SER A 1 80 ? 2.433 17.728 3.743 1.00 44.78 80 SER A O 1
ATOM 638 N N . ARG A 1 81 ? 3.634 19.361 4.704 1.00 37.44 81 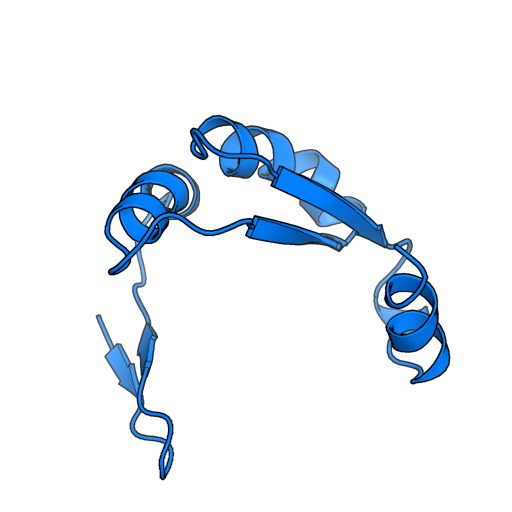ARG A N 1
ATOM 639 C CA . ARG A 1 81 ? 2.571 19.933 5.549 1.00 37.44 81 ARG A CA 1
ATOM 640 C C . ARG A 1 81 ? 1.907 21.177 4.928 1.00 37.44 81 ARG A C 1
ATOM 642 O O . ARG A 1 81 ? 1.121 21.837 5.598 1.00 37.44 81 ARG A O 1
ATOM 649 N N . LEU A 1 82 ? 2.264 21.506 3.682 1.00 37.16 82 LEU A N 1
ATOM 650 C CA . LEU A 1 82 ? 1.787 22.666 2.910 1.00 37.16 82 LEU A CA 1
ATOM 651 C C . LEU A 1 82 ? 0.820 22.284 1.768 1.00 37.16 82 LEU A C 1
ATOM 653 O O . LEU A 1 82 ? 0.591 23.098 0.875 1.00 37.16 82 LEU A O 1
ATOM 657 N N . LEU A 1 83 ? 0.261 21.069 1.791 1.00 37.31 83 LEU A N 1
ATOM 658 C CA . LEU A 1 83 ? -0.796 20.608 0.882 1.00 37.31 83 LEU A CA 1
ATOM 659 C C . LEU A 1 83 ? -2.040 20.187 1.667 1.00 37.31 83 LEU A C 1
ATOM 661 O O . LEU A 1 83 ? -1.864 19.532 2.720 1.00 37.31 83 LEU A O 1
#

Solvent-accessible surface area (backbone atoms only — not comparable to full-atom values): 5346 Å² total; per-residue (Å²): 114,46,83,44,84,44,90,101,56,64,51,76,48,78,81,58,94,67,46,60,70,48,45,24,59,58,59,68,69,42,98,56,94,65,82,45,76,50,74,38,44,47,80,55,35,78,75,43,42,67,59,41,52,72,41,41,98,57,67,69,50,80,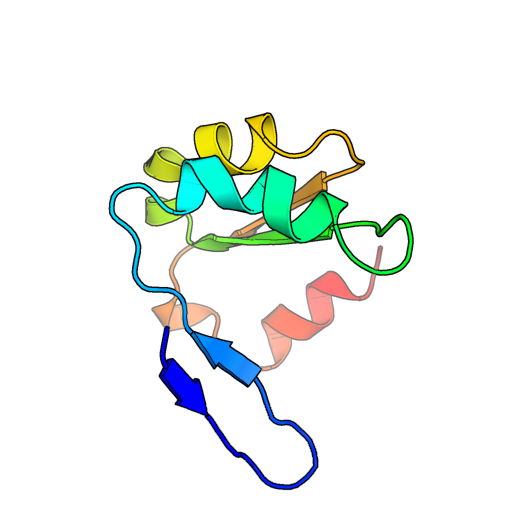46,72,42,83,54,74,88,78,50,83,44,78,71,55,68,58,68,69,70,81,117

Foldseek 3Di:
DDWDDDVPDIDDDDDDDPCLQCVQVVQVPPPDDDAEEDEEEPVCCVPRVCNNVVSHPDHYHYHYDYDPVVQPDPVNVVVVVPD

Radius of gyration: 14.86 Å; Cα contacts (8 Å, |Δi|>4): 79; chains: 1; bounding box: 35×36×35 Å

pLDDT: mean 73.51, std 14.49, range [37.16, 92.94]